Protein AF-M1ECC0-F1 (afdb_monomer)

Radius of gyration: 15.26 Å; Cα contacts (8 Å, |Δi|>4): 126; chains: 1; bounding box: 45×27×38 Å

Solvent-accessible surface area (backbone atoms only — not comparable to full-atom values): 6838 Å² total; per-residue (Å²): 133,97,77,87,87,82,90,80,50,51,84,55,50,47,59,53,36,44,62,42,46,40,64,86,62,64,82,60,55,91,90,61,45,79,45,80,45,83,47,66,40,89,92,43,75,86,46,44,26,38,46,35,28,52,72,82,42,81,43,43,60,56,20,74,65,28,44,67,50,66,78,78,41,92,62,97,61,41,54,38,66,39,56,54,47,27,72,57,52,53,60,43,40,86,72,77,24,86,84,27,68,46,72,67,54,59,74,66,61,82,130

Mean predicted aligned error: 5.75 Å

pLDDT: mean 86.72, std 11.51, range [53.12, 97.25]

Nearest PDB structures (foldseek):
  2kd2-assembly1_A  TM=6.794E-01  e=2.739E+00  Mus musculus
  7nmv-assembly1_AAA  TM=5.663E-01  e=9.184E+00  Homo sapiens
  2l2m-assembly1_A  TM=3.618E-01  e=5.518E+00  Arabidopsis thaliana
  1r8y-assembly1_A  TM=2.269E-01  e=5.881E+00  Mus musculus

Foldseek 3Di:
DQDDDDDDDLVVVQVVCVLQQNNVPPRQDPPWDWDWDKDADPVHRVWIFIWIDTVNHTCQLNGPQRVCVVVPDPDPTHTVVSVVCSLQAVSLVVLVPPPDRDDVCSPPDDD

Secondary structure (DSSP, 8-state):
---------HHHHHHHHHHTT-TTS-SPPTT--EEEEEEE-SS-TT-EEEEEEETTEE-GGGSTTTTTHHHH---SSEEHHHHHHIIIIITTGGGT-TT--SHHHHHS---

Organism: Mustela putorius furo (NCBI:txid9669)

InterPro domains:
  IPR000560 Histidine phosphatase superfamily, clade-2 [PF00328] (3-55)
  IPR000560 Histidine phosphatase superfamily, clade-2 [cd07061] (3-55)
  IPR029033 Histidine phosphatase superfamily [G3DSA:3.40.50.1240] (1-110)
  IPR029033 Histidine phosphatase superfamily [SSF53254] (3-109)
  IPR050645 Histidine Acid Phosphatase [PTHR11567] (3-108)

Structure (mmCIF, N/CA/C/O backbone):
data_AF-M1ECC0-F1
#
_entry.id   AF-M1ECC0-F1
#
loop_
_atom_site.group_PDB
_atom_site.id
_atom_site.type_symbol
_atom_site.label_atom_id
_atom_site.label_alt_id
_atom_site.label_comp_id
_atom_site.label_asym_id
_atom_site.label_entity_id
_atom_site.label_seq_id
_atom_site.pdbx_PDB_ins_code
_atom_site.Cartn_x
_atom_site.Cartn_y
_atom_site.Cartn_z
_atom_site.occupancy
_atom_site.B_iso_or_equiv
_atom_site.auth_seq_id
_atom_site.auth_comp_id
_atom_site.auth_asym_id
_atom_site.auth_atom_id
_atom_site.pdbx_PDB_model_num
ATOM 1 N N . GLU A 1 1 ? -13.110 12.779 2.072 1.00 53.12 1 GLU A N 1
ATOM 2 C CA . GLU A 1 1 ? -13.658 12.029 0.920 1.00 53.12 1 GLU A CA 1
ATOM 3 C C . GLU A 1 1 ? -13.926 10.593 1.336 1.00 53.12 1 GLU A C 1
ATOM 5 O O . GLU A 1 1 ? -13.217 10.096 2.200 1.00 53.12 1 GLU A O 1
ATOM 10 N N . VAL A 1 2 ? -14.948 9.953 0.765 1.00 86.94 2 VAL A N 1
ATOM 11 C CA . VAL A 1 2 ? -15.329 8.558 1.080 1.00 86.94 2 VAL A CA 1
ATOM 12 C C . VAL A 1 2 ? -14.691 7.563 0.093 1.00 86.94 2 VAL A C 1
ATOM 14 O O . VAL A 1 2 ? -14.628 6.370 0.365 1.00 86.94 2 VAL A O 1
ATOM 17 N N . PHE A 1 3 ? -14.176 8.048 -1.042 1.00 94.88 3 PHE A N 1
ATOM 18 C CA . PHE A 1 3 ? -13.559 7.242 -2.092 1.00 94.88 3 PHE A CA 1
ATOM 19 C C . PHE A 1 3 ? -12.544 8.081 -2.878 1.00 94.88 3 PHE A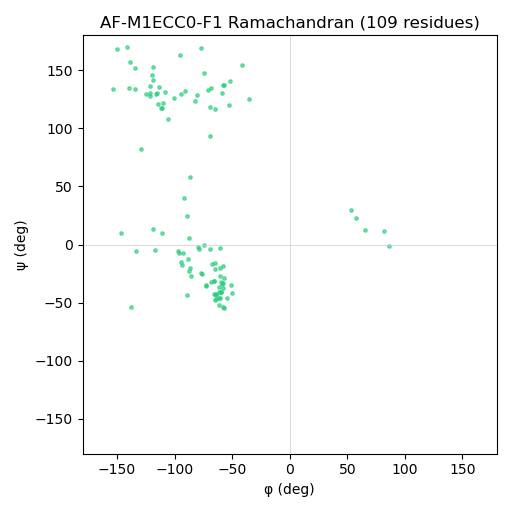 C 1
ATOM 21 O O . PHE A 1 3 ? -12.860 9.206 -3.260 1.00 94.88 3 PHE A O 1
ATOM 28 N N . ALA A 1 4 ? -11.355 7.528 -3.125 1.00 96.44 4 ALA A N 1
ATOM 29 C CA . ALA A 1 4 ? -10.314 8.134 -3.952 1.00 96.44 4 ALA A CA 1
ATOM 30 C C . ALA A 1 4 ? -9.905 7.152 -5.060 1.00 96.44 4 ALA A C 1
ATOM 32 O O . ALA A 1 4 ? -9.617 5.987 -4.780 1.00 96.44 4 ALA A O 1
ATOM 33 N N . LEU A 1 5 ? -9.885 7.621 -6.311 1.00 96.56 5 LEU A N 1
ATOM 34 C CA . LEU A 1 5 ? -9.524 6.826 -7.485 1.00 96.56 5 LEU A CA 1
ATOM 35 C C . LEU A 1 5 ? -8.339 7.462 -8.206 1.00 96.56 5 LEU A C 1
ATOM 37 O O . LEU A 1 5 ? -8.389 8.627 -8.591 1.00 96.56 5 LEU A O 1
ATOM 41 N N . TYR A 1 6 ? -7.309 6.657 -8.447 1.00 97.06 6 TYR A N 1
ATOM 42 C CA . TYR A 1 6 ? -6.125 7.045 -9.201 1.00 97.06 6 TYR A CA 1
ATOM 43 C C . TYR A 1 6 ? -5.973 6.112 -10.401 1.00 97.06 6 TYR A C 1
ATOM 45 O O . TYR A 1 6 ? -6.033 4.892 -10.252 1.00 97.06 6 TYR A O 1
ATOM 53 N N . SER A 1 7 ? -5.774 6.684 -11.589 1.00 96.94 7 SER A N 1
ATOM 54 C CA . SER A 1 7 ? -5.390 5.929 -12.784 1.00 96.94 7 SER A CA 1
ATOM 55 C C . SER A 1 7 ? -3.874 5.967 -12.921 1.00 96.94 7 SER A C 1
ATOM 57 O O . SER A 1 7 ? -3.279 7.042 -12.868 1.00 96.94 7 SER A O 1
ATOM 59 N N . ALA A 1 8 ? -3.252 4.805 -13.095 1.00 95.69 8 ALA A N 1
ATOM 60 C CA . ALA A 1 8 ? -1.803 4.657 -13.139 1.00 95.69 8 ALA A CA 1
ATOM 61 C C . ALA A 1 8 ? -1.383 3.623 -14.191 1.00 95.69 8 ALA A C 1
ATOM 63 O O . ALA A 1 8 ? -2.219 2.899 -14.735 1.00 95.69 8 ALA A O 1
ATOM 64 N N . HIS A 1 9 ? -0.081 3.548 -14.459 1.00 95.94 9 HIS A N 1
ATOM 65 C CA . HIS A 1 9 ? 0.495 2.555 -15.360 1.00 95.94 9 HIS A CA 1
ATOM 66 C C . HIS A 1 9 ? 1.011 1.334 -14.590 1.00 95.94 9 HIS A C 1
ATOM 68 O O . HIS A 1 9 ? 1.265 1.382 -13.385 1.00 95.94 9 HIS A O 1
ATOM 74 N N . ASP A 1 10 ? 1.225 0.241 -15.309 1.00 93.44 10 ASP A N 1
ATOM 75 C CA . ASP A 1 10 ? 1.969 -0.933 -14.845 1.00 93.44 10 ASP A CA 1
ATOM 76 C C . ASP A 1 10 ? 3.338 -0.569 -14.244 1.00 93.44 10 ASP A C 1
ATOM 78 O O . ASP A 1 10 ? 3.689 -1.070 -13.175 1.00 93.44 10 ASP A O 1
ATOM 82 N N . VAL A 1 11 ? 4.067 0.365 -14.859 1.00 93.69 11 VAL A N 1
ATOM 83 C CA . VAL A 1 11 ? 5.348 0.899 -14.364 1.00 93.69 11 VAL A CA 1
ATOM 84 C C . VAL A 1 11 ? 5.216 1.731 -13.084 1.00 93.69 11 VAL A C 1
ATOM 86 O O . VAL A 1 11 ? 6.204 1.937 -12.390 1.00 93.69 11 VAL A O 1
ATOM 89 N N . THR A 1 12 ? 4.009 2.176 -12.731 1.00 94.44 12 THR A N 1
ATOM 90 C CA . THR A 1 12 ? 3.713 2.799 -11.431 1.00 94.44 12 THR A CA 1
ATOM 91 C C . THR A 1 12 ? 3.309 1.744 -10.407 1.00 94.44 12 THR A C 1
ATOM 93 O O . THR A 1 12 ? 3.761 1.767 -9.267 1.00 94.44 12 THR A O 1
ATOM 96 N N . LEU A 1 13 ? 2.461 0.796 -10.807 1.00 94.25 13 LEU A N 1
ATOM 97 C CA . LEU A 1 13 ? 1.910 -0.202 -9.900 1.00 94.25 13 LEU A CA 1
ATOM 98 C C . LEU A 1 13 ? 2.953 -1.254 -9.492 1.00 94.25 13 LEU A C 1
ATOM 100 O O . LEU A 1 13 ? 2.969 -1.676 -8.341 1.00 94.25 13 LEU A O 1
ATOM 104 N N . SER A 1 14 ? 3.858 -1.636 -10.395 1.00 92.56 14 SER A N 1
ATOM 105 C CA . SER A 1 14 ? 4.925 -2.611 -10.123 1.00 92.56 14 SER A CA 1
ATOM 106 C C . SER A 1 14 ? 5.837 -2.205 -8.953 1.00 92.56 14 SER A C 1
ATOM 108 O O . SER A 1 14 ? 5.957 -2.991 -8.011 1.00 92.56 14 SER A O 1
ATOM 110 N N . PRO A 1 15 ? 6.448 -0.999 -8.930 1.00 90.94 15 PRO A N 1
ATOM 111 C CA . PRO A 1 15 ? 7.271 -0.587 -7.794 1.00 90.94 15 PRO A CA 1
ATOM 112 C C . PRO A 1 15 ? 6.458 -0.406 -6.506 1.00 90.94 15 PRO A C 1
ATOM 114 O O . PRO A 1 15 ? 6.974 -0.700 -5.433 1.00 90.94 15 PRO A O 1
ATOM 117 N N . VAL A 1 16 ? 5.182 -0.003 -6.584 1.00 92.81 16 VAL A N 1
ATOM 118 C CA . VAL A 1 16 ? 4.302 0.071 -5.401 1.00 92.81 16 VAL A CA 1
ATOM 119 C C . VAL A 1 16 ? 4.063 -1.318 -4.804 1.00 92.81 16 VAL A C 1
ATOM 121 O O . VAL A 1 16 ? 4.215 -1.499 -3.599 1.00 92.81 16 VAL A O 1
ATOM 124 N N . LEU A 1 17 ? 3.742 -2.320 -5.628 1.00 93.81 17 LEU A N 1
ATOM 125 C CA . LEU A 1 17 ? 3.584 -3.707 -5.174 1.00 93.81 17 LEU A CA 1
ATOM 126 C C . LEU A 1 17 ? 4.886 -4.253 -4.580 1.00 93.81 17 LEU A C 1
ATOM 128 O O . LEU A 1 17 ? 4.858 -4.892 -3.529 1.00 93.81 17 LEU A O 1
ATOM 132 N N . SER A 1 18 ? 6.024 -3.945 -5.208 1.00 90.69 18 SER A N 1
ATOM 133 C CA . SER A 1 18 ? 7.341 -4.313 -4.688 1.00 90.69 18 SER A CA 1
ATOM 134 C C . SER A 1 18 ? 7.609 -3.686 -3.320 1.00 90.69 18 SER A C 1
ATOM 136 O O . SER A 1 18 ? 8.042 -4.391 -2.413 1.00 90.69 18 SER A O 1
ATOM 138 N N . ALA A 1 19 ? 7.322 -2.392 -3.144 1.00 90.88 19 ALA A N 1
ATOM 139 C CA . ALA A 1 19 ? 7.502 -1.702 -1.869 1.00 90.88 19 ALA A CA 1
ATOM 140 C C . ALA A 1 19 ? 6.653 -2.346 -0.762 1.00 90.88 19 ALA A C 1
ATOM 142 O O . ALA A 1 19 ? 7.143 -2.579 0.339 1.00 90.88 19 ALA A O 1
ATOM 143 N N . LEU A 1 20 ? 5.410 -2.728 -1.069 1.00 93.00 20 LEU A N 1
ATOM 144 C CA . LEU A 1 20 ? 4.515 -3.413 -0.130 1.00 93.00 20 LEU A CA 1
ATOM 145 C C . LEU A 1 20 ? 4.949 -4.853 0.212 1.00 93.00 20 LEU A C 1
ATOM 147 O O . LEU A 1 20 ? 4.309 -5.484 1.050 1.00 93.00 20 LEU A O 1
ATOM 151 N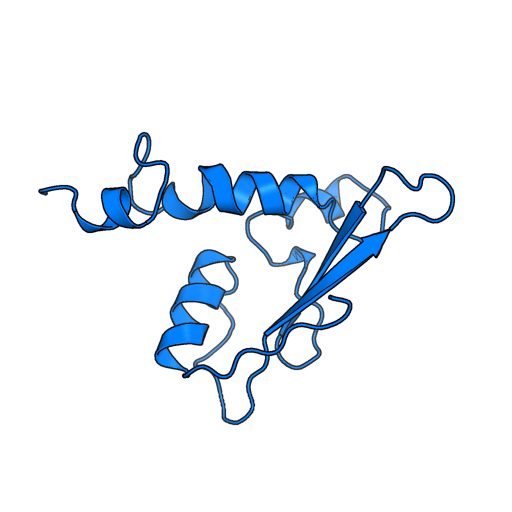 N . GLY A 1 21 ? 6.009 -5.383 -0.408 1.00 91.75 21 GLY A N 1
ATOM 152 C CA . GLY A 1 21 ? 6.471 -6.763 -0.222 1.00 91.75 21 GLY A CA 1
ATOM 153 C C . GLY A 1 21 ? 5.706 -7.796 -1.055 1.00 91.75 21 GLY A C 1
ATOM 154 O O . GLY A 1 21 ? 5.878 -8.993 -0.860 1.00 91.75 2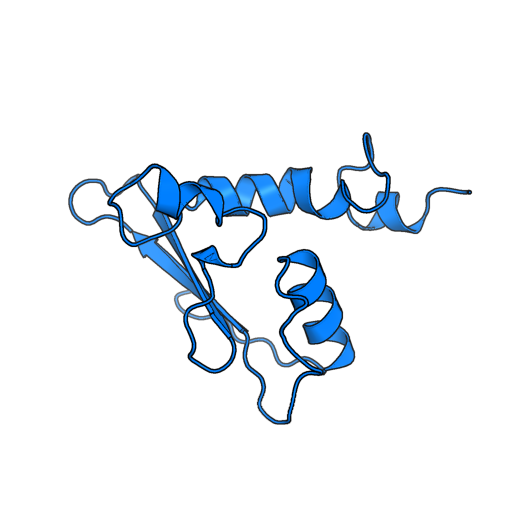1 GLY A O 1
ATOM 155 N N . LEU A 1 22 ? 4.885 -7.360 -2.013 1.00 90.62 22 LEU A N 1
ATOM 156 C CA . LEU A 1 22 ? 4.021 -8.217 -2.831 1.00 90.62 22 LEU A CA 1
ATOM 157 C C . LEU A 1 22 ? 4.706 -8.649 -4.140 1.00 90.62 22 LEU A C 1
ATOM 159 O O . LEU A 1 22 ? 4.074 -8.677 -5.191 1.00 90.62 22 LEU A O 1
ATOM 163 N N . MET A 1 23 ? 6.004 -8.967 -4.105 1.00 71.00 23 MET A N 1
ATOM 164 C CA . MET A 1 23 ? 6.820 -9.227 -5.307 1.00 71.00 23 MET A CA 1
ATOM 165 C C . MET A 1 23 ? 6.388 -10.467 -6.112 1.00 71.00 23 MET A C 1
ATOM 167 O O . MET A 1 23 ? 6.659 -10.550 -7.307 1.00 71.00 23 MET A O 1
ATOM 171 N N . GLU A 1 24 ? 5.668 -11.404 -5.489 1.00 64.38 24 GLU A N 1
ATOM 172 C CA . GLU A 1 24 ? 5.023 -12.545 -6.163 1.00 64.38 24 GLU A CA 1
ATOM 173 C C . GLU A 1 24 ? 3.903 -12.105 -7.131 1.00 64.38 24 GLU A C 1
ATOM 175 O O . GLU A 1 24 ? 3.471 -12.872 -8.000 1.00 64.38 24 GLU A O 1
ATOM 180 N N . ALA A 1 25 ? 3.429 -10.858 -7.020 1.00 62.34 25 ALA A N 1
ATOM 181 C CA . ALA A 1 25 ? 2.516 -10.266 -7.981 1.00 62.34 25 ALA A CA 1
ATOM 182 C C . ALA A 1 25 ? 3.262 -10.040 -9.304 1.00 62.34 25 ALA A C 1
ATOM 184 O O . ALA A 1 25 ? 3.926 -9.027 -9.517 1.00 62.34 25 ALA A O 1
ATOM 185 N N . ARG A 1 26 ? 3.151 -11.027 -10.201 1.00 69.88 26 ARG A N 1
ATOM 186 C CA . ARG A 1 26 ? 3.574 -10.958 -11.610 1.00 69.88 26 ARG A CA 1
ATOM 187 C C . ARG A 1 26 ? 3.207 -9.600 -12.227 1.00 69.88 26 ARG A C 1
ATOM 189 O O . ARG A 1 26 ? 2.223 -8.990 -11.817 1.00 69.88 26 ARG A O 1
ATOM 196 N N . PHE A 1 27 ? 3.949 -9.189 -13.261 1.00 83.00 27 PHE A N 1
ATOM 197 C CA . PHE A 1 27 ? 3.745 -7.927 -13.987 1.00 83.00 27 PHE A CA 1
ATOM 198 C C . PHE A 1 27 ? 2.255 -7.540 -14.108 1.00 83.00 27 PHE A C 1
ATOM 200 O O . PHE A 1 27 ? 1.471 -8.369 -14.601 1.00 83.00 27 PHE A O 1
ATOM 207 N N . PRO A 1 28 ? 1.850 -6.326 -13.669 1.00 91.94 28 PRO A N 1
ATOM 208 C CA . PRO A 1 28 ? 0.454 -5.920 -13.656 1.00 91.94 28 PRO A CA 1
ATOM 209 C C . PRO A 1 28 ? -0.201 -6.109 -15.021 1.00 91.94 28 PRO A C 1
ATOM 211 O O . PRO A 1 28 ? 0.222 -5.551 -16.029 1.00 91.94 28 PRO A O 1
ATOM 214 N N . ARG A 1 29 ? -1.243 -6.939 -15.058 1.00 91.81 29 ARG A N 1
ATOM 215 C CA . ARG A 1 29 ? -2.029 -7.172 -16.273 1.00 91.81 29 ARG A CA 1
ATOM 216 C C . ARG A 1 29 ? -2.983 -5.998 -16.511 1.00 91.81 29 ARG A C 1
ATOM 218 O O . ARG A 1 29 ? -3.188 -5.158 -15.637 1.00 91.81 29 ARG A O 1
ATOM 225 N N . PHE A 1 30 ? -3.604 -5.957 -17.687 1.00 94.25 30 PHE A N 1
ATOM 226 C CA . PHE A 1 30 ? -4.656 -4.980 -17.969 1.00 94.25 30 PHE A CA 1
ATOM 227 C C . PHE A 1 30 ? -5.741 -4.983 -16.887 1.00 94.25 30 PHE A C 1
ATOM 229 O O . PHE A 1 30 ? -6.127 -6.043 -16.391 1.00 94.25 30 PHE A O 1
ATOM 236 N N . ALA A 1 31 ? -6.219 -3.783 -16.545 1.00 94.69 31 ALA A N 1
ATOM 237 C CA . ALA A 1 31 ? -7.185 -3.541 -15.473 1.00 94.69 31 ALA A CA 1
ATOM 238 C C . ALA A 1 31 ? -6.736 -4.033 -14.081 1.00 94.69 31 ALA A C 1
ATOM 240 O O . ALA A 1 31 ? -7.578 -4.263 -13.206 1.00 94.69 31 ALA A O 1
ATOM 241 N N . ALA A 1 32 ? -5.422 -4.180 -13.860 1.00 95.19 32 ALA A N 1
ATOM 242 C CA . ALA A 1 32 ? -4.898 -4.440 -12.531 1.00 95.19 32 ALA A CA 1
ATOM 243 C C . ALA A 1 32 ? -5.316 -3.327 -11.563 1.00 95.19 32 ALA A C 1
ATOM 245 O O . ALA A 1 32 ? -5.259 -2.142 -11.893 1.00 95.19 32 ALA A O 1
ATOM 246 N N . ARG A 1 33 ? -5.729 -3.718 -10.357 1.00 96.06 33 ARG A N 1
ATOM 247 C CA . ARG A 1 33 ? -6.185 -2.795 -9.317 1.00 96.06 33 ARG A CA 1
ATOM 248 C C . ARG A 1 33 ? -5.577 -3.146 -7.972 1.00 96.06 33 ARG A C 1
ATOM 250 O O . ARG A 1 33 ? -5.593 -4.306 -7.559 1.00 96.06 33 ARG A O 1
ATOM 257 N N . LEU A 1 34 ? -5.091 -2.117 -7.293 1.00 96.56 34 LEU A N 1
ATOM 258 C CA . LEU A 1 34 ? -4.707 -2.148 -5.891 1.00 96.56 34 LEU A CA 1
ATOM 259 C C . LEU A 1 34 ? -5.721 -1.306 -5.122 1.00 96.56 34 LEU A C 1
ATOM 261 O O . LEU A 1 34 ? -5.916 -0.136 -5.442 1.00 96.56 34 LEU A O 1
ATOM 265 N N . ILE A 1 35 ? -6.387 -1.913 -4.147 1.00 97.25 35 ILE A N 1
ATOM 266 C CA . ILE A 1 35 ? -7.404 -1.260 -3.322 1.00 97.25 35 ILE A CA 1
ATOM 267 C C . ILE A 1 35 ? -6.893 -1.236 -1.887 1.00 97.25 35 ILE A C 1
ATOM 269 O O . ILE A 1 35 ? -6.490 -2.271 -1.357 1.00 97.25 35 ILE A O 1
ATOM 273 N N . LEU A 1 36 ? -6.928 -0.055 -1.272 1.00 96.38 36 LEU A N 1
ATOM 274 C CA . LEU A 1 36 ? -6.683 0.139 0.149 1.00 96.38 36 LEU A CA 1
ATOM 275 C C . LEU A 1 36 ? -8.005 0.540 0.791 1.00 96.38 36 LEU A C 1
ATOM 277 O O . LEU A 1 36 ? -8.575 1.575 0.450 1.00 96.38 36 LEU A O 1
ATOM 281 N N . GLU A 1 37 ? -8.493 -0.280 1.708 1.00 96.69 37 GLU A N 1
ATOM 282 C CA . GLU A 1 37 ? -9.723 -0.010 2.440 1.00 96.69 37 GLU A CA 1
ATOM 283 C C . GLU A 1 37 ? -9.405 0.347 3.884 1.00 96.69 37 GLU A C 1
ATOM 285 O O . GLU A 1 37 ? -8.668 -0.378 4.555 1.00 96.69 37 GLU A O 1
ATOM 290 N N . LEU A 1 38 ? -9.999 1.434 4.369 1.00 95.62 38 LEU A N 1
ATOM 291 C CA . LEU A 1 38 ? -9.913 1.857 5.759 1.00 95.62 38 LEU A CA 1
ATOM 292 C C . LEU A 1 38 ? -11.187 1.447 6.499 1.00 95.62 38 LEU A C 1
ATOM 294 O O . LEU A 1 38 ? -12.293 1.798 6.092 1.00 95.62 38 LEU A O 1
ATOM 298 N N . TRP A 1 39 ? -11.012 0.740 7.606 1.00 94.19 39 TRP A N 1
ATOM 299 C CA . TRP A 1 39 ? -12.080 0.237 8.456 1.00 94.19 39 TRP A CA 1
ATOM 300 C C . TRP A 1 39 ? -11.958 0.817 9.861 1.00 94.19 39 TRP A C 1
ATOM 302 O O . TRP A 1 39 ? -10.853 1.030 10.356 1.00 94.19 39 TRP A O 1
ATOM 312 N N . GLN A 1 40 ? -13.098 1.046 10.503 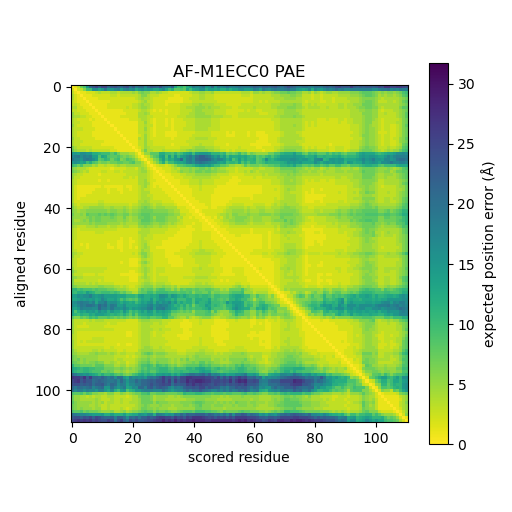1.00 94.00 40 GLN A N 1
ATOM 313 C CA . GLN A 1 40 ? -13.191 1.486 11.892 1.00 94.00 40 GLN A CA 1
ATOM 314 C C . GLN A 1 40 ? -13.831 0.375 12.726 1.00 94.00 40 GLN A C 1
ATOM 316 O O . GLN A 1 40 ? -14.825 -0.225 12.304 1.00 94.00 40 GLN A O 1
ATOM 321 N N . ASP A 1 41 ? -13.264 0.098 13.898 1.00 91.12 41 ASP A N 1
ATOM 322 C CA . ASP A 1 41 ? -13.845 -0.848 14.846 1.00 91.12 41 ASP A CA 1
ATOM 323 C C . ASP A 1 41 ? -15.156 -0.283 15.427 1.00 91.12 41 ASP A C 1
ATOM 325 O O . ASP A 1 41 ? -15.246 0.891 15.795 1.00 91.12 41 ASP A O 1
ATOM 329 N N . ARG A 1 42 ? -16.201 -1.118 15.480 1.00 90.62 42 ARG A N 1
ATOM 330 C CA . ARG A 1 42 ? -17.538 -0.700 15.930 1.00 90.62 42 ARG A CA 1
ATOM 331 C C . ARG A 1 42 ? -17.613 -0.471 17.435 1.00 90.62 42 ARG A C 1
ATOM 333 O O . ARG A 1 42 ? -18.361 0.397 17.872 1.00 90.62 42 ARG A O 1
ATOM 340 N N . GLU A 1 43 ? -16.886 -1.266 18.212 1.00 92.38 43 GLU A N 1
ATOM 341 C CA . GLU A 1 43 ? -16.867 -1.177 19.673 1.00 92.38 43 GLU A CA 1
ATOM 342 C C . GLU A 1 43 ? -15.841 -0.145 20.141 1.00 92.38 43 GLU A C 1
ATOM 344 O O . GLU A 1 43 ? -16.001 0.471 21.195 1.00 92.38 43 GLU A O 1
ATOM 349 N N . LYS A 1 44 ? -14.801 0.081 19.333 1.00 92.06 44 LYS A N 1
ATOM 350 C CA . LYS A 1 44 ? -13.716 1.013 19.628 1.00 92.06 44 LYS A CA 1
ATOM 351 C C . LYS A 1 44 ? -13.470 1.965 18.457 1.00 92.06 44 LYS A C 1
ATOM 353 O O . LYS A 1 44 ? -12.508 1.779 17.720 1.00 92.06 44 LYS A O 1
ATOM 358 N N . PRO A 1 45 ? -14.244 3.055 18.327 1.00 92.88 45 PRO A N 1
ATOM 359 C CA . PRO A 1 45 ? -14.137 3.983 17.195 1.00 92.88 45 PRO A CA 1
ATOM 360 C C . PRO A 1 45 ? -12.752 4.625 16.994 1.00 92.88 45 PRO A C 1
ATOM 362 O O . PRO A 1 45 ? -12.462 5.160 15.926 1.00 92.88 45 PRO A O 1
ATOM 365 N N . SER A 1 46 ? -11.883 4.610 18.007 1.00 94.12 46 SER A N 1
ATOM 366 C CA . SER A 1 46 ? -10.493 5.055 17.871 1.00 94.12 46 SER A CA 1
ATOM 367 C C . SER A 1 46 ? -9.596 4.044 17.147 1.00 94.12 46 SER A C 1
ATOM 369 O O . SER A 1 46 ? -8.588 4.441 16.567 1.00 94.12 46 SER A O 1
ATOM 371 N N . GLU A 1 47 ? -9.936 2.753 17.169 1.00 93.38 47 GLU A N 1
ATOM 372 C CA . GLU A 1 47 ? -9.176 1.695 16.504 1.00 93.38 47 GLU A CA 1
ATOM 373 C C . GLU A 1 47 ? -9.554 1.627 15.019 1.00 93.38 47 GLU A C 1
ATOM 375 O O . GLU A 1 47 ? -10.719 1.459 14.647 1.00 93.38 47 GLU A O 1
ATOM 380 N N . HIS A 1 48 ? -8.541 1.753 14.164 1.00 95.44 48 HIS A N 1
ATOM 381 C CA . HIS A 1 48 ? -8.688 1.678 12.717 1.00 95.44 48 HIS A CA 1
ATOM 382 C C . HIS A 1 48 ? -7.875 0.515 12.164 1.00 95.44 48 HIS A C 1
ATOM 384 O O . HIS A 1 48 ? -6.861 0.094 12.724 1.00 95.44 48 HIS A O 1
ATOM 390 N N . SER A 1 49 ? -8.316 -0.021 11.038 1.00 95.25 49 SER A N 1
ATOM 391 C CA . SER A 1 49 ? -7.645 -1.121 10.362 1.00 95.25 49 SER A CA 1
ATOM 392 C C . SER A 1 49 ? -7.624 -0.912 8.860 1.00 95.25 49 SER A C 1
ATOM 394 O O . SER A 1 49 ? -8.456 -0.197 8.307 1.00 95.25 49 SER A O 1
ATOM 396 N N . VAL A 1 50 ? -6.672 -1.552 8.196 1.00 96.00 50 VAL A N 1
ATOM 397 C CA . VAL A 1 50 ? -6.528 -1.526 6.748 1.00 96.00 50 VAL A CA 1
ATOM 398 C C . VAL A 1 50 ? -6.667 -2.928 6.164 1.00 96.00 50 VAL A C 1
ATOM 400 O O . VAL A 1 50 ? -6.180 -3.904 6.739 1.00 96.00 50 VAL A O 1
ATOM 403 N N . ARG A 1 51 ? -7.322 -3.015 5.003 1.00 95.31 51 ARG A N 1
ATOM 404 C CA . ARG A 1 51 ? -7.314 -4.193 4.128 1.00 95.31 51 ARG A CA 1
ATOM 405 C C . ARG A 1 51 ? -6.772 -3.812 2.761 1.00 95.31 51 ARG A C 1
ATOM 407 O O . ARG A 1 51 ? -7.128 -2.768 2.216 1.00 95.31 51 ARG A O 1
ATOM 414 N N . ILE A 1 52 ? -5.904 -4.660 2.224 1.00 95.56 52 ILE A N 1
ATOM 415 C CA . ILE A 1 52 ? -5.240 -4.472 0.938 1.00 95.56 52 ILE A CA 1
ATOM 416 C C . ILE A 1 52 ? -5.717 -5.563 -0.013 1.00 95.56 52 ILE A C 1
ATOM 418 O O . ILE A 1 52 ? -5.533 -6.749 0.258 1.00 95.56 52 ILE A O 1
ATOM 422 N N . LEU A 1 53 ? -6.307 -5.165 -1.141 1.00 95.69 53 LEU A N 1
ATOM 423 C CA . LEU A 1 53 ? -6.741 -6.092 -2.184 1.00 95.69 53 LEU A CA 1
ATOM 424 C C . LEU A 1 53 ? -5.939 -5.864 -3.464 1.00 95.69 53 LEU A C 1
ATOM 426 O O . LEU A 1 53 ? -5.887 -4.743 -3.972 1.00 95.69 53 LEU A O 1
ATOM 430 N N . TYR A 1 54 ? -5.395 -6.935 -4.038 1.00 95.44 54 TYR A N 1
ATOM 431 C CA . TYR A 1 54 ? -4.810 -6.922 -5.377 1.00 95.44 54 TYR A CA 1
ATOM 432 C C . TYR A 1 54 ? -5.671 -7.761 -6.318 1.00 95.44 54 TYR A C 1
ATOM 434 O O . TYR A 1 54 ? -5.870 -8.954 -6.103 1.00 95.44 54 TYR A O 1
ATOM 442 N N . ASN A 1 55 ? -6.248 -7.130 -7.343 1.00 94.62 55 ASN A N 1
ATOM 443 C CA . ASN A 1 55 ? -7.182 -7.767 -8.283 1.00 94.62 55 ASN A CA 1
ATOM 444 C C . ASN A 1 55 ? -8.372 -8.484 -7.614 1.00 94.62 55 ASN A C 1
ATOM 446 O O . ASN A 1 55 ? -8.932 -9.427 -8.164 1.00 94.62 55 ASN A O 1
ATOM 450 N N . GLY A 1 56 ? -8.796 -7.997 -6.444 1.00 94.25 56 GLY A N 1
ATOM 451 C CA . GLY A 1 56 ? -9.886 -8.582 -5.656 1.00 94.25 56 GLY A CA 1
ATOM 452 C C . GLY A 1 56 ? -9.466 -9.715 -4.716 1.00 94.25 56 GLY A C 1
ATOM 453 O O . GLY A 1 56 ? -10.318 -10.218 -3.993 1.00 94.25 56 GLY A O 1
ATOM 454 N N . VAL A 1 57 ? -8.186 -10.092 -4.692 1.00 93.62 57 VAL A N 1
ATOM 455 C CA . VAL A 1 57 ? -7.632 -11.042 -3.719 1.00 93.62 57 VAL A CA 1
ATOM 456 C C . VAL A 1 57 ? -7.121 -10.270 -2.509 1.00 93.62 57 VAL A C 1
ATOM 458 O O . VAL A 1 57 ? -6.398 -9.288 -2.678 1.00 93.62 57 VAL A O 1
ATOM 461 N N . ASP A 1 58 ? -7.483 -10.713 -1.305 1.00 93.75 58 ASP A N 1
ATOM 462 C CA . ASP A 1 58 ? -6.932 -10.163 -0.067 1.00 93.75 58 ASP A CA 1
ATOM 463 C C . ASP A 1 58 ? -5.458 -10.549 0.071 1.00 93.75 58 ASP A C 1
ATOM 465 O O . ASP A 1 58 ? -5.103 -11.726 0.114 1.00 93.75 58 ASP A O 1
ATOM 469 N N . VAL A 1 59 ? -4.602 -9.533 0.095 1.00 93.81 59 VAL A N 1
ATOM 470 C CA . VAL A 1 59 ? -3.147 -9.667 0.218 1.00 93.81 59 VAL A CA 1
ATOM 471 C C . VAL A 1 59 ? -2.627 -8.975 1.475 1.00 93.81 59 VAL A C 1
ATOM 473 O O . VAL A 1 59 ? -1.423 -8.786 1.624 1.00 93.81 59 VAL A O 1
ATOM 476 N N . THR A 1 60 ? -3.516 -8.598 2.397 1.00 94.12 60 THR A N 1
ATOM 477 C CA . THR A 1 60 ? -3.191 -7.809 3.592 1.00 94.12 60 THR A CA 1
ATOM 478 C C . THR A 1 60 ? -2.082 -8.448 4.420 1.00 94.12 60 THR A C 1
ATOM 480 O O . THR A 1 60 ? -1.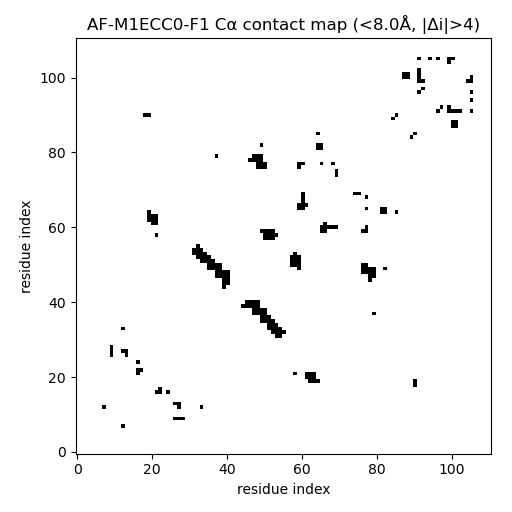129 -7.775 4.792 1.00 94.12 60 THR A O 1
ATOM 483 N N . PHE A 1 61 ? -2.158 -9.756 4.670 1.00 92.62 61 PHE A N 1
ATOM 484 C CA . PHE A 1 61 ? -1.154 -10.482 5.457 1.00 92.62 61 PHE A CA 1
ATOM 485 C C . PHE A 1 61 ? 0.026 -11.000 4.625 1.00 92.62 61 PHE A C 1
ATOM 487 O O . PHE A 1 61 ? 0.891 -11.690 5.151 1.00 92.62 61 PHE A O 1
ATOM 494 N N . HIS A 1 62 ? 0.084 -10.663 3.337 1.00 92.44 62 HIS A N 1
ATOM 495 C CA . HIS A 1 62 ? 1.273 -10.867 2.510 1.00 92.44 62 HIS A CA 1
ATOM 496 C C . HIS A 1 62 ? 2.132 -9.601 2.429 1.00 92.44 62 HIS A C 1
ATOM 498 O O . HIS A 1 62 ? 3.227 -9.645 1.875 1.00 92.44 62 HIS A O 1
ATOM 504 N N . THR A 1 63 ? 1.659 -8.467 2.961 1.00 93.50 63 THR A N 1
ATOM 505 C CA . THR A 1 63 ? 2.466 -7.249 2.984 1.00 93.50 63 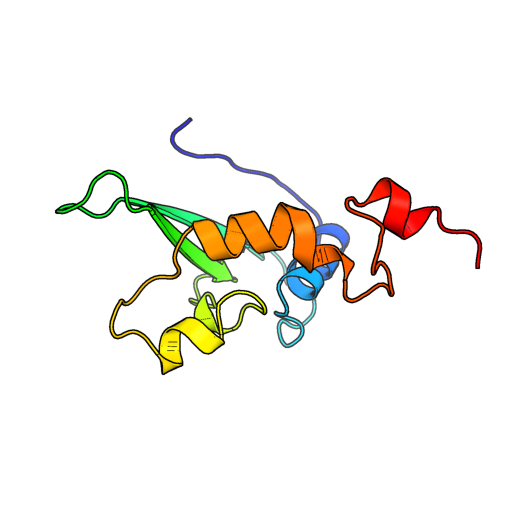THR A CA 1
ATOM 506 C C . THR A 1 63 ? 3.569 -7.334 4.034 1.00 93.50 63 THR A C 1
ATOM 508 O O . THR A 1 63 ? 3.391 -7.889 5.126 1.00 93.50 63 THR A O 1
ATOM 511 N N . SER A 1 64 ? 4.699 -6.697 3.736 1.00 92.31 64 SER A N 1
ATOM 512 C CA . SER A 1 64 ? 5.883 -6.667 4.604 1.00 92.31 64 SER A CA 1
ATOM 513 C C . SER A 1 64 ? 5.603 -6.108 6.006 1.00 92.31 64 SER A C 1
ATOM 515 O O . SER A 1 64 ? 6.246 -6.507 6.972 1.00 92.31 64 SER A O 1
ATOM 517 N N . PHE A 1 65 ? 4.613 -5.221 6.141 1.00 92.94 65 PHE A N 1
ATOM 518 C CA . PHE A 1 65 ? 4.254 -4.571 7.405 1.00 92.94 65 PHE A CA 1
ATOM 519 C C . PHE A 1 65 ? 3.165 -5.294 8.212 1.00 92.94 65 PHE A C 1
ATOM 521 O O . PHE A 1 65 ? 2.868 -4.877 9.336 1.00 92.94 65 PHE A O 1
ATOM 528 N N . CYS A 1 66 ? 2.532 -6.339 7.663 1.00 93.44 66 CYS A N 1
ATOM 529 C CA . CYS A 1 66 ? 1.431 -7.017 8.352 1.00 93.44 66 CYS A CA 1
ATOM 530 C C . CYS A 1 66 ? 1.481 -8.545 8.379 1.00 93.44 66 CYS A C 1
ATOM 532 O O . CYS A 1 66 ? 0.694 -9.158 9.101 1.00 93.44 66 CYS A O 1
ATOM 534 N N . GLN A 1 67 ? 2.439 -9.164 7.690 1.00 89.69 67 GLN A N 1
ATOM 535 C CA . GLN A 1 67 ? 2.628 -10.619 7.676 1.00 89.69 67 GLN A CA 1
ATOM 536 C C . GLN A 1 67 ? 2.699 -11.278 9.065 1.00 89.69 67 GLN A C 1
ATOM 538 O O . GLN A 1 67 ? 2.195 -12.383 9.261 1.00 89.69 67 GLN A O 1
ATOM 543 N N . ASP A 1 68 ? 3.271 -10.596 10.061 1.00 85.06 68 ASP A N 1
ATOM 544 C CA . ASP A 1 68 ? 3.410 -11.152 11.408 1.00 85.06 68 ASP A CA 1
ATOM 545 C C . ASP A 1 68 ? 2.193 -10.885 12.299 1.00 85.06 68 ASP A C 1
ATOM 547 O O . ASP A 1 68 ? 2.052 -11.529 13.337 1.00 85.06 68 ASP A O 1
ATOM 551 N N . HIS A 1 69 ? 1.272 -9.998 11.901 1.00 82.94 69 HIS A N 1
ATOM 552 C CA . HIS A 1 69 ? 0.067 -9.724 12.687 1.00 82.94 69 HIS A CA 1
ATOM 553 C C . HIS A 1 69 ? -0.855 -10.946 12.741 1.00 82.94 69 HIS A C 1
ATOM 555 O O . HIS A 1 69 ? -1.321 -11.312 13.818 1.00 82.94 69 HIS A O 1
ATOM 561 N N . HIS A 1 70 ? -1.037 -11.637 11.612 1.00 71.56 70 HIS A N 1
ATOM 562 C CA . HIS A 1 70 ? -1.871 -12.842 11.526 1.00 71.56 70 HIS A CA 1
ATOM 563 C C . HIS A 1 70 ? -1.380 -13.987 12.427 1.00 71.56 70 HIS A C 1
ATOM 565 O O . HIS A 1 70 ? -2.162 -14.823 12.866 1.00 71.56 70 HIS A O 1
ATOM 571 N N . LYS A 1 71 ? -0.075 -14.039 12.727 1.00 73.62 71 LYS A N 1
ATOM 572 C CA . LYS A 1 71 ? 0.504 -15.078 13.596 1.00 73.62 71 LYS A CA 1
ATOM 573 C C . LYS A 1 71 ? 0.234 -14.830 15.082 1.00 73.62 71 LYS A C 1
ATOM 575 O O . LYS A 1 71 ? 0.260 -15.774 15.863 1.00 73.62 71 LYS A O 1
ATOM 580 N N . HIS A 1 72 ? 0.005 -13.576 15.472 1.00 74.94 72 HIS A N 1
ATOM 581 C CA . HIS A 1 72 ? -0.031 -13.150 16.876 1.00 74.94 72 HIS A CA 1
ATOM 582 C C . HIS A 1 72 ? -1.392 -12.602 17.323 1.00 74.94 72 HIS A C 1
ATOM 584 O O . HIS A 1 72 ? -1.565 -12.273 18.495 1.00 74.94 72 HIS A O 1
ATOM 590 N N . SER A 1 73 ? -2.351 -12.470 16.408 1.00 75.81 73 SER A N 1
ATOM 591 C CA . SER A 1 73 ? -3.641 -11.834 16.655 1.00 75.81 73 SER A CA 1
ATOM 592 C C . SER A 1 73 ? -4.752 -12.613 15.965 1.00 75.81 73 SER A C 1
ATOM 594 O O . SER A 1 73 ? -4.636 -12.970 14.797 1.00 75.81 73 SER A O 1
ATOM 596 N N . SER A 1 74 ? -5.853 -12.839 16.680 1.00 71.75 74 SER A N 1
ATOM 597 C CA . SER A 1 74 ? -7.084 -13.401 16.115 1.00 71.75 74 SER A CA 1
ATOM 598 C C . SER A 1 74 ? -7.929 -12.358 15.378 1.00 71.75 74 SER A C 1
ATOM 600 O O . SER A 1 74 ? -8.987 -12.696 14.844 1.00 71.75 74 SER A O 1
ATOM 602 N N . LYS A 1 75 ? -7.502 -11.084 15.352 1.00 74.75 75 LYS A N 1
ATOM 603 C CA . LYS A 1 75 ? -8.226 -10.044 14.621 1.00 74.75 75 LYS A CA 1
ATOM 604 C C . LYS A 1 75 ? -8.068 -10.263 13.109 1.00 74.75 75 LYS A C 1
ATOM 606 O O . LYS A 1 75 ? -6.945 -10.418 12.634 1.00 74.75 75 LYS A O 1
ATOM 611 N N . PRO A 1 76 ? -9.165 -10.198 12.334 1.00 75.19 76 PRO A N 1
ATOM 612 C CA . PRO A 1 76 ? -9.149 -10.497 10.902 1.00 75.19 76 PRO A CA 1
ATOM 613 C C . PRO A 1 76 ? -8.517 -9.393 10.038 1.00 75.19 76 PRO A C 1
ATOM 615 O O . PRO A 1 76 ? -8.468 -9.538 8.822 1.00 75.19 76 PRO A O 1
ATOM 618 N N . MET A 1 77 ? -8.064 -8.283 10.632 1.00 86.56 77 MET A N 1
ATOM 619 C CA . MET A 1 77 ? -7.669 -7.068 9.915 1.00 86.56 77 MET A CA 1
ATOM 620 C C . MET A 1 77 ? -6.336 -6.518 10.428 1.00 86.56 77 MET A C 1
ATOM 622 O O . MET A 1 77 ? -5.993 -6.688 11.597 1.00 86.56 77 MET A O 1
ATOM 626 N N . CYS A 1 78 ? -5.599 -5.826 9.557 1.00 94.50 78 CYS A N 1
ATOM 627 C CA . CYS A 1 78 ? -4.324 -5.209 9.903 1.00 94.50 78 CYS A CA 1
ATOM 628 C C . CYS A 1 78 ? -4.525 -3.864 10.618 1.00 94.50 78 CYS A C 1
ATOM 630 O O . CYS A 1 78 ? -5.214 -3.014 10.056 1.00 94.50 78 CYS A O 1
ATOM 632 N N . PRO A 1 79 ? -3.909 -3.602 11.785 1.00 95.00 79 PRO A N 1
ATOM 633 C CA . PRO A 1 79 ? -3.970 -2.287 12.423 1.00 95.00 79 PRO A CA 1
ATOM 634 C C . PRO A 1 79 ? -3.442 -1.182 11.501 1.00 95.00 79 PRO A C 1
ATOM 636 O O . PRO A 1 79 ? -2.404 -1.348 10.851 1.00 95.00 79 PRO A O 1
ATOM 639 N N . LEU A 1 80 ? -4.134 -0.040 11.450 1.00 95.88 80 LEU A N 1
ATOM 640 C CA . LEU A 1 80 ? -3.735 1.091 10.604 1.00 95.88 80 LEU A CA 1
ATOM 641 C C . LEU A 1 80 ? -2.323 1.589 10.953 1.00 95.88 80 LEU A C 1
ATOM 643 O O . LEU A 1 80 ? -1.567 2.010 10.076 1.00 95.88 80 LEU A O 1
ATOM 647 N N . GLU A 1 81 ? -1.945 1.512 12.227 1.00 95.06 81 GLU A N 1
ATOM 648 C CA . GLU A 1 81 ? -0.655 1.964 12.743 1.00 95.06 81 GLU A CA 1
ATOM 649 C C . GLU A 1 81 ? 0.516 1.241 12.074 1.00 95.06 81 GLU A C 1
ATOM 651 O O . GLU A 1 81 ? 1.570 1.850 11.873 1.00 95.06 81 GLU A O 1
ATOM 656 N N . ASN A 1 82 ? 0.334 -0.025 11.683 1.00 95.19 82 ASN A N 1
ATOM 657 C CA . ASN A 1 82 ? 1.355 -0.785 10.969 1.00 95.19 82 ASN A CA 1
ATOM 658 C C . ASN A 1 82 ? 1.634 -0.165 9.597 1.00 95.19 82 ASN A C 1
ATOM 660 O O . ASN A 1 82 ? 2.792 0.092 9.267 1.00 95.19 82 ASN A O 1
ATOM 664 N N . LEU A 1 83 ? 0.584 0.143 8.827 1.00 95.56 83 LEU A N 1
ATOM 665 C CA . LEU A 1 83 ? 0.726 0.801 7.528 1.00 95.56 83 LEU A CA 1
ATOM 666 C C . LEU A 1 83 ? 1.318 2.208 7.675 1.00 95.56 83 LEU A C 1
ATOM 668 O O . LEU A 1 83 ? 2.210 2.587 6.920 1.00 95.56 83 LEU A O 1
ATOM 672 N N . VAL A 1 84 ? 0.856 2.987 8.657 1.00 95.12 84 VAL A N 1
ATOM 673 C CA . VAL A 1 84 ? 1.354 4.355 8.874 1.00 95.12 84 VAL A CA 1
ATOM 674 C C . VAL A 1 84 ? 2.835 4.351 9.251 1.00 95.12 84 VAL A C 1
ATOM 676 O O . VAL A 1 84 ? 3.593 5.176 8.736 1.00 95.12 84 VAL A O 1
ATOM 679 N N . ARG A 1 85 ? 3.266 3.433 10.126 1.00 93.06 85 ARG A N 1
ATOM 680 C CA . ARG A 1 85 ? 4.685 3.263 10.469 1.00 93.06 85 ARG A CA 1
ATOM 681 C C . ARG A 1 85 ? 5.492 2.876 9.235 1.00 93.06 85 ARG A C 1
ATOM 683 O O . ARG A 1 85 ? 6.510 3.511 8.970 1.00 93.06 85 ARG A O 1
ATOM 690 N N . PHE A 1 86 ? 4.989 1.919 8.462 1.00 93.06 86 PHE A N 1
ATOM 691 C CA . PHE A 1 86 ? 5.635 1.464 7.242 1.00 93.06 86 PHE A CA 1
ATOM 692 C C . PHE A 1 86 ? 5.863 2.611 6.251 1.00 93.06 86 PHE A C 1
ATOM 694 O O . PHE A 1 86 ? 7.002 2.885 5.888 1.00 93.06 86 PHE A O 1
ATOM 701 N N . VAL A 1 87 ? 4.815 3.357 5.890 1.00 91.38 87 VAL A N 1
ATOM 702 C CA . VAL A 1 87 ? 4.911 4.467 4.924 1.00 91.38 87 VAL A CA 1
ATOM 703 C C . VAL A 1 87 ? 5.846 5.579 5.410 1.00 91.38 87 VAL A C 1
ATOM 705 O O . VAL A 1 87 ? 6.556 6.177 4.607 1.00 91.38 87 VAL A O 1
ATOM 708 N N . LYS A 1 88 ? 5.854 5.874 6.717 1.00 87.44 88 LYS A N 1
ATOM 709 C CA . LYS A 1 88 ? 6.638 6.985 7.281 1.00 87.44 88 LYS A CA 1
ATOM 710 C C . LYS A 1 88 ? 8.084 6.634 7.628 1.00 87.44 88 LYS A C 1
ATOM 712 O O . LYS A 1 88 ? 8.866 7.554 7.853 1.00 87.44 88 LYS A O 1
ATOM 717 N N . ARG A 1 89 ? 8.418 5.353 7.795 1.00 83.75 89 ARG A N 1
ATOM 718 C CA . ARG A 1 89 ? 9.728 4.927 8.316 1.00 83.75 89 ARG A CA 1
ATOM 719 C C . ARG A 1 89 ? 10.301 3.737 7.569 1.00 83.75 89 ARG A C 1
ATOM 721 O O . ARG A 1 89 ? 11.428 3.814 7.097 1.00 83.75 89 ARG A O 1
ATOM 728 N N . ASP A 1 90 ? 9.540 2.654 7.463 1.00 87.94 90 ASP A N 1
ATOM 729 C CA . ASP A 1 90 ? 10.123 1.352 7.127 1.00 87.94 90 ASP A CA 1
ATOM 730 C C . ASP A 1 90 ? 10.223 1.109 5.610 1.00 87.94 90 ASP A C 1
ATOM 732 O O . ASP A 1 90 ? 11.071 0.340 5.162 1.00 87.94 90 ASP A O 1
ATOM 736 N N . MET A 1 91 ? 9.407 1.797 4.802 1.00 87.06 91 MET A N 1
ATOM 737 C CA . MET A 1 91 ? 9.293 1.573 3.353 1.00 87.06 91 MET A CA 1
ATOM 738 C C . MET A 1 91 ? 10.617 1.744 2.596 1.00 87.06 91 MET A C 1
ATOM 740 O O . MET A 1 91 ? 10.859 1.034 1.623 1.00 87.06 91 MET A O 1
ATOM 744 N N . PHE A 1 92 ? 11.488 2.653 3.043 1.00 84.75 92 PHE A N 1
ATOM 745 C CA . PHE A 1 92 ? 12.773 2.924 2.388 1.00 84.75 92 PHE A CA 1
ATOM 746 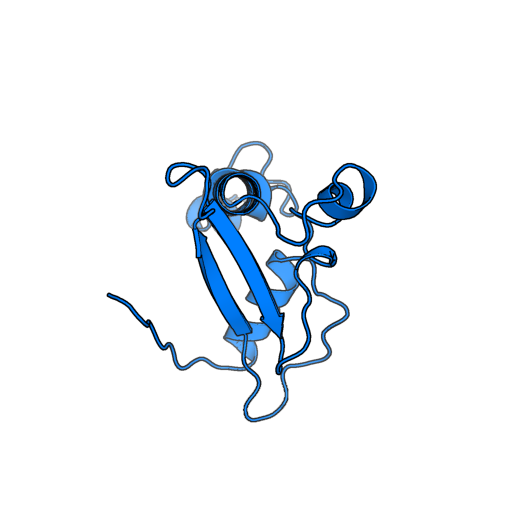C C . PHE A 1 92 ? 13.955 2.184 3.022 1.00 84.75 92 PHE A C 1
ATOM 748 O O . PHE A 1 92 ? 15.049 2.205 2.462 1.00 84.75 92 PHE A O 1
ATOM 755 N N . VAL A 1 93 ? 13.762 1.478 4.142 1.00 79.38 93 VAL A N 1
ATOM 756 C CA . VAL A 1 93 ? 14.851 0.782 4.856 1.00 79.38 93 VAL A CA 1
ATOM 757 C C . VAL A 1 93 ? 15.558 -0.234 3.954 1.00 79.38 93 VAL A C 1
ATOM 759 O O . VAL A 1 93 ? 16.783 -0.336 3.989 1.00 79.38 93 VAL A O 1
ATOM 762 N N . ALA A 1 94 ? 14.810 -0.921 3.083 1.00 72.50 94 ALA A N 1
ATOM 763 C CA . ALA A 1 94 ? 15.356 -1.885 2.126 1.00 72.50 94 ALA A CA 1
ATOM 764 C C . ALA A 1 94 ? 16.361 -1.274 1.125 1.00 72.50 94 ALA A C 1
ATOM 766 O O . ALA A 1 94 ? 17.177 -1.998 0.564 1.00 72.50 94 ALA A O 1
ATOM 767 N N . LEU A 1 95 ? 16.351 0.048 0.927 1.00 73.88 95 LEU A N 1
ATOM 768 C CA . LEU A 1 95 ? 17.258 0.761 0.020 1.00 73.88 95 LEU A CA 1
ATOM 769 C C . LEU A 1 95 ? 18.563 1.205 0.711 1.00 73.88 95 LEU A C 1
ATOM 771 O O . LEU A 1 95 ? 19.159 2.207 0.325 1.00 73.88 95 LEU A O 1
ATOM 775 N N . GLY A 1 96 ? 18.980 0.536 1.795 1.00 64.25 96 GLY A N 1
ATOM 776 C CA . GLY A 1 96 ? 20.163 0.929 2.585 1.00 64.25 96 GLY A CA 1
ATOM 777 C C . GLY A 1 96 ? 19.999 2.285 3.286 1.00 64.25 96 GLY A C 1
ATOM 778 O O . GLY A 1 96 ? 20.950 2.880 3.801 1.00 64.25 96 GLY A O 1
ATOM 779 N N . SER A 1 97 ? 18.767 2.788 3.310 1.00 59.91 97 SER A N 1
ATOM 780 C CA . SER A 1 97 ? 18.397 4.070 3.880 1.00 59.91 97 SER A CA 1
ATOM 781 C C . SER A 1 97 ? 18.103 3.943 5.366 1.00 59.91 97 SER A C 1
ATOM 783 O O . SER A 1 97 ? 17.047 4.339 5.842 1.00 59.91 97 SER A O 1
ATOM 785 N N . SER A 1 98 ? 19.083 3.470 6.136 1.00 57.59 98 SER A N 1
ATOM 786 C CA . SER A 1 98 ? 19.034 3.478 7.607 1.00 57.59 98 SER A CA 1
ATOM 787 C C . SER A 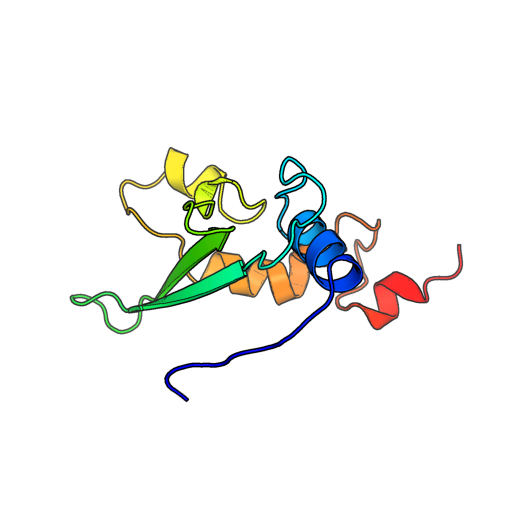1 98 ? 18.921 4.898 8.201 1.00 57.59 98 SER A C 1
ATOM 789 O O . SER A 1 98 ? 18.825 5.044 9.415 1.00 57.59 98 SER A O 1
ATOM 791 N N . GLY A 1 99 ? 18.941 5.947 7.361 1.00 56.53 99 GLY A N 1
ATOM 792 C CA . GLY A 1 99 ? 18.802 7.352 7.752 1.00 56.53 99 GLY A CA 1
ATOM 793 C C . GLY A 1 99 ? 18.081 8.267 6.749 1.00 56.53 99 GLY A C 1
ATOM 794 O O . GLY A 1 99 ? 18.117 9.474 6.960 1.00 56.53 99 GLY A O 1
ATOM 795 N N . SER A 1 100 ? 17.444 7.744 5.689 1.00 58.09 100 SER A N 1
ATOM 796 C CA . SER A 1 100 ? 16.654 8.564 4.747 1.00 58.09 100 SER A CA 1
ATOM 797 C C . SER A 1 100 ? 15.157 8.338 4.995 1.00 58.09 100 SER A C 1
ATOM 799 O O . SER A 1 100 ? 14.655 7.259 4.683 1.00 58.09 100 SER A O 1
ATOM 801 N N . PRO A 1 101 ? 14.421 9.308 5.567 1.00 68.06 101 PRO A N 1
ATOM 802 C CA . PRO A 1 101 ? 13.025 9.114 5.963 1.00 68.06 101 PRO A CA 1
ATOM 803 C C . PRO A 1 101 ? 12.029 9.204 4.795 1.00 68.06 101 PRO A C 1
ATOM 805 O O . PRO A 1 101 ? 10.828 9.049 5.007 1.00 68.06 101 PRO A O 1
ATOM 808 N N . ASN A 1 102 ? 12.482 9.521 3.578 1.00 78.56 102 ASN A N 1
ATOM 809 C CA . ASN A 1 102 ? 11.605 9.825 2.450 1.00 78.56 102 ASN A CA 1
ATOM 810 C C . ASN A 1 102 ? 12.220 9.436 1.089 1.00 78.56 102 ASN A C 1
ATOM 812 O O . ASN A 1 102 ? 13.411 9.149 0.977 1.00 78.56 102 ASN A O 1
ATOM 816 N N . TYR A 1 103 ? 11.378 9.463 0.051 1.00 84.38 103 TYR A N 1
ATOM 817 C CA . TYR A 1 103 ? 11.730 9.078 -1.319 1.00 84.38 103 TYR A CA 1
ATOM 818 C C . TYR A 1 103 ? 12.866 9.916 -1.921 1.00 84.38 103 TYR A C 1
ATOM 820 O O . TYR A 1 103 ? 13.739 9.371 -2.590 1.00 84.38 103 TYR A O 1
ATOM 828 N N . TYR A 1 104 ? 12.872 11.232 -1.679 1.00 85.44 104 TYR A N 1
ATOM 829 C CA . TYR A 1 104 ? 13.881 12.130 -2.242 1.00 85.44 104 TYR A CA 1
ATOM 830 C C . TYR A 1 104 ? 15.279 11.735 -1.761 1.00 85.44 104 TYR A C 1
ATOM 832 O O . TYR A 1 104 ? 16.159 11.471 -2.579 1.00 85.44 104 TYR A O 1
ATOM 840 N N . ASP A 1 105 ? 15.443 11.595 -0.447 1.00 83.19 105 ASP A N 1
ATOM 841 C CA . ASP A 1 105 ? 16.714 11.221 0.172 1.00 83.19 105 ASP A CA 1
ATOM 842 C C . ASP A 1 105 ? 17.142 9.790 -0.202 1.00 83.19 105 ASP A C 1
ATOM 844 O O . ASP A 1 105 ? 18.333 9.504 -0.291 1.00 83.19 105 ASP A O 1
ATOM 848 N N . ALA A 1 106 ? 16.192 8.875 -0.429 1.00 81.56 106 ALA A N 1
ATOM 849 C CA . ALA A 1 106 ? 16.495 7.513 -0.872 1.00 81.56 106 ALA A CA 1
ATOM 850 C C . ALA A 1 106 ? 17.060 7.466 -2.306 1.00 81.56 106 ALA A C 1
ATOM 852 O O . ALA A 1 106 ? 17.893 6.614 -2.604 1.00 81.56 106 ALA A O 1
ATOM 853 N N . CYS A 1 107 ? 16.634 8.378 -3.186 1.00 83.81 107 CYS A N 1
ATOM 854 C CA . CYS A 1 107 ? 17.048 8.406 -4.593 1.00 83.81 107 CYS A CA 1
ATOM 855 C C . CYS A 1 107 ? 18.251 9.315 -4.890 1.00 83.81 107 CYS A C 1
ATOM 857 O O . CYS A 1 107 ? 18.848 9.176 -5.953 1.00 83.81 107 CYS A O 1
ATOM 859 N N . HIS A 1 108 ? 18.591 10.242 -3.991 1.00 80.44 108 HIS A N 1
ATOM 860 C CA . HIS A 1 108 ? 19.659 11.233 -4.200 1.00 80.44 108 HIS A CA 1
ATOM 861 C C . HIS A 1 108 ? 20.883 11.018 -3.304 1.00 80.44 108 HIS A C 1
ATOM 863 O O . HIS A 1 108 ? 21.757 11.880 -3.243 1.00 80.44 108 HIS A O 1
ATOM 869 N N . ARG A 1 109 ? 20.972 9.886 -2.599 1.00 69.56 109 ARG A N 1
ATOM 870 C CA . ARG A 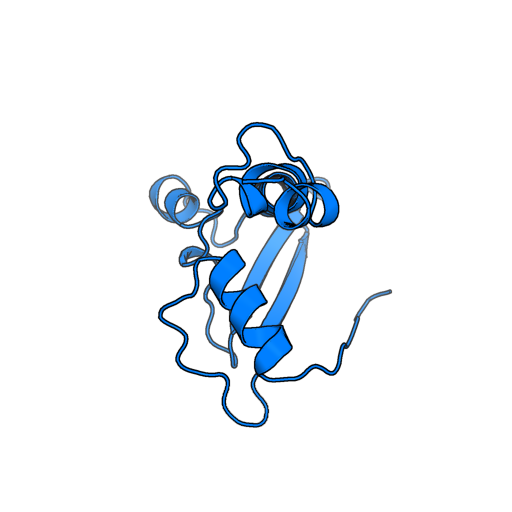1 109 ? 22.219 9.506 -1.932 1.00 69.56 109 ARG A CA 1
ATOM 871 C C . ARG A 1 109 ? 23.287 9.239 -2.990 1.00 69.56 109 ARG A C 1
ATOM 873 O O . ARG A 1 109 ? 23.133 8.327 -3.798 1.00 69.56 109 ARG A O 1
ATOM 880 N N . GLU A 1 110 ? 24.343 10.050 -2.981 1.00 58.41 110 GLU A N 1
ATOM 881 C CA . GLU A 1 110 ? 25.569 9.750 -3.720 1.00 58.41 110 GLU A CA 1
ATOM 882 C C . GLU A 1 110 ? 26.122 8.410 -3.212 1.00 58.41 110 GLU A C 1
ATOM 884 O O . GLU A 1 110 ? 26.154 8.166 -2.001 1.00 58.41 110 GLU A O 1
ATOM 889 N N . GLY A 1 111 ? 26.442 7.519 -4.153 1.00 55.88 111 GLY A N 1
ATOM 890 C CA . GLY A 1 111 ? 27.049 6.215 -3.877 1.00 55.88 111 GLY A CA 1
ATOM 891 C C . GLY A 1 111 ? 28.499 6.326 -3.438 1.00 55.88 111 GLY A C 1
ATOM 892 O O . GLY A 1 111 ? 29.178 7.277 -3.884 1.00 55.88 111 GLY A O 1
#

Sequence (111 aa):
EVFALYSAHDVTLSPVLSALGLMEARFPRFAARLILELWQDREKPSEHSVRILYNGVDVTFHTSFCQDHHKHSSKPMCPLENLVRFVKRDMFVALGSSGSPNYYDACHREG